Protein AF-A0A2G8LI15-F1 (afdb_monomer_lite)

Sequence (170 aa):
MSVNFARLPVQIPIVVSILPAKGSHSCVCPEGFLMNGDNCIRIEDCGCYIESETDGERGEVLKEGGIYVSPNCDKRCSCTDNHLSCDDSYQCDPNADCEERNGLLQCYCPSGYSGDGTQCRPTGGTVPSDCKELYNNGERTSGVYEIKPIICLTLRLKFTVTCLTGEAGR

Secondary structure (DSSP, 8-state):
----------PPP-----PPPS------PPTTEEEETTEEEEGGGT-EEEPPTTTSS--EEEPTT-EEE-TTSS-EEEEETTEEEEETT----TT-EEEEETTEEEEEPPTTEEESSSSEEESSS---SSHHHHHHTT----EEEEE--GGGTTTT--EEEEE--S----

InterPro domains:
  IPR000742 EGF-like domain [PS01186] (107-120)
  IPR000742 EGF-like domain [PS50026] (82-121)
  IPR025615 TILa domain [PF12714] (58-107)
  IPR036084 Serine protease inhibitor-like superfamily [SSF57567] (24-48)

Foldseek 3Di:
DDDDDDDDDDDDDPDDDDDPDPDPPDDDDPPQWDDDDPDTDGLLVQAEWAQDPPDRPDTDHAHAQGWDADPQQQKIWGTHNSDIDMDSNGDFDLQWDQDDDPNDTHTDHDPQWDDPRNDTHGPPPPQALDLVSCLVVPNQDFDWGWHDHPVCSNPPDIDTDTRHRHDPDD

pLDDT: mean 76.61, std 16.91, range [36.94, 96.19]

Radius of gyration: 34.42 Å; chains: 1; bounding box: 126×50×67 Å

Structure (mmCIF, N/CA/C/O backbone):
data_AF-A0A2G8LI15-F1
#
_entry.id   AF-A0A2G8LI15-F1
#
loop_
_atom_site.group_PDB
_atom_site.id
_atom_site.type_symbol
_atom_site.label_atom_id
_atom_site.label_alt_id
_atom_site.label_comp_id
_atom_site.label_asym_id
_atom_site.label_entity_id
_atom_site.label_seq_id
_atom_site.pdbx_PDB_ins_code
_atom_site.Cartn_x
_atom_site.Cartn_y
_atom_site.Cartn_z
_atom_site.occupancy
_atom_site.B_iso_or_equiv
_atom_site.auth_seq_id
_atom_site.auth_comp_id
_atom_site.auth_asym_id
_atom_site.auth_atom_id
_atom_site.pdbx_PDB_model_num
ATOM 1 N N . MET A 1 1 ? 88.117 -41.274 -25.485 1.00 41.12 1 MET A N 1
ATOM 2 C CA . MET A 1 1 ? 87.037 -40.534 -26.168 1.00 41.12 1 MET A CA 1
ATOM 3 C C . MET A 1 1 ? 86.208 -39.866 -25.093 1.00 41.12 1 MET A C 1
ATOM 5 O O . MET A 1 1 ? 85.562 -40.556 -24.319 1.00 41.12 1 MET A O 1
ATOM 9 N N . SER A 1 2 ? 86.345 -38.552 -24.970 1.00 38.94 2 SER A N 1
ATOM 10 C CA . SER A 1 2 ? 85.631 -37.751 -23.978 1.00 38.94 2 SER A CA 1
ATOM 11 C C . SER A 1 2 ? 84.243 -37.420 -24.516 1.00 38.94 2 SER A C 1
ATOM 13 O O . SER A 1 2 ? 84.141 -36.844 -25.595 1.00 38.94 2 SER A O 1
ATOM 15 N N . VAL A 1 3 ? 83.189 -37.753 -23.775 1.00 43.09 3 VAL A N 1
ATOM 16 C CA . VAL A 1 3 ? 81.834 -37.242 -24.024 1.00 43.09 3 VAL A CA 1
ATOM 17 C C . VAL A 1 3 ? 81.297 -36.641 -22.730 1.00 43.09 3 VAL A C 1
ATOM 19 O O . VAL A 1 3 ? 81.300 -37.273 -21.677 1.00 43.09 3 VAL A O 1
ATOM 22 N N . ASN A 1 4 ? 80.942 -35.361 -22.831 1.00 42.50 4 ASN A N 1
ATOM 23 C CA . ASN A 1 4 ? 80.528 -34.477 -21.751 1.00 42.50 4 ASN A CA 1
ATOM 24 C C . ASN A 1 4 ? 79.156 -34.867 -21.185 1.00 42.50 4 ASN A C 1
ATOM 26 O O . ASN A 1 4 ? 78.217 -35.126 -21.935 1.00 42.50 4 ASN A O 1
ATOM 30 N N . PHE A 1 5 ? 79.027 -34.803 -19.859 1.00 41.69 5 PHE A N 1
ATOM 31 C CA . PHE A 1 5 ? 77.744 -34.794 -19.162 1.00 41.69 5 PHE A CA 1
ATOM 32 C C . PHE A 1 5 ? 77.098 -33.410 -19.306 1.00 41.69 5 PHE A C 1
ATOM 34 O O . PHE A 1 5 ? 77.561 -32.441 -18.705 1.00 41.69 5 PHE A O 1
ATOM 41 N N . ALA A 1 6 ? 76.009 -33.312 -20.067 1.00 38.53 6 ALA A N 1
ATOM 42 C CA . ALA A 1 6 ? 75.129 -32.150 -20.032 1.00 38.53 6 ALA A CA 1
ATOM 43 C C . ALA A 1 6 ? 74.063 -32.356 -18.942 1.00 38.53 6 ALA A C 1
ATOM 45 O O . ALA A 1 6 ? 73.202 -33.228 -19.048 1.00 38.53 6 ALA A O 1
ATOM 46 N N . ARG A 1 7 ? 74.132 -31.548 -17.878 1.00 43.84 7 ARG A N 1
ATOM 47 C CA . ARG A 1 7 ? 73.036 -31.346 -16.920 1.00 43.84 7 ARG A CA 1
ATOM 48 C C . ARG A 1 7 ? 71.869 -30.675 -17.651 1.00 43.84 7 ARG A C 1
ATOM 50 O O . ARG A 1 7 ? 72.003 -29.528 -18.062 1.00 43.84 7 ARG A O 1
ATOM 57 N N . LEU A 1 8 ? 70.728 -31.349 -17.753 1.00 36.94 8 LEU A N 1
ATOM 58 C CA . LEU A 1 8 ? 69.436 -30.710 -18.014 1.00 36.94 8 LEU A CA 1
ATOM 59 C C . LEU A 1 8 ? 68.745 -30.461 -16.664 1.00 36.94 8 LEU A C 1
ATOM 61 O O . LEU A 1 8 ? 68.439 -31.431 -15.970 1.00 36.94 8 LEU A O 1
ATOM 65 N N . PRO A 1 9 ? 68.505 -29.201 -16.260 1.00 45.78 9 PRO A N 1
ATOM 66 C CA . PRO A 1 9 ? 67.710 -28.876 -15.091 1.00 45.78 9 PRO A CA 1
ATOM 67 C C . PRO A 1 9 ? 66.329 -28.422 -15.563 1.00 45.78 9 PRO A C 1
ATOM 69 O O . PRO A 1 9 ? 66.103 -27.230 -15.740 1.00 45.78 9 PRO A O 1
ATOM 72 N N . VAL A 1 10 ? 65.395 -29.343 -15.792 1.00 41.75 10 VAL A N 1
ATOM 73 C CA . VAL A 1 10 ? 63.983 -28.949 -15.882 1.00 41.75 10 VAL A CA 1
ATOM 74 C C . VAL A 1 10 ? 63.149 -29.971 -15.129 1.00 41.75 10 VAL A C 1
ATOM 76 O O . VAL A 1 10 ? 62.944 -31.099 -15.570 1.00 41.75 10 VAL A O 1
ATOM 79 N N . GLN A 1 11 ? 62.728 -29.550 -13.941 1.00 46.03 11 GLN A N 1
ATOM 80 C CA . GLN A 1 11 ? 61.736 -30.202 -13.107 1.00 46.03 11 GLN A CA 1
ATOM 81 C C . GLN A 1 11 ? 60.475 -30.444 -13.946 1.00 46.03 11 GLN A C 1
ATOM 83 O O . GLN A 1 11 ? 59.883 -29.497 -14.457 1.00 46.03 11 GLN A O 1
ATOM 88 N N . ILE A 1 12 ? 60.060 -31.700 -14.073 1.00 40.19 12 ILE A N 1
ATOM 89 C CA . ILE A 1 12 ? 58.716 -32.060 -14.528 1.00 40.19 12 ILE A CA 1
ATOM 90 C C . ILE A 1 12 ? 57.785 -31.915 -13.317 1.00 40.19 12 ILE A C 1
ATOM 92 O O . ILE A 1 12 ? 57.946 -32.674 -12.358 1.00 40.19 12 ILE A O 1
ATOM 96 N N . PRO A 1 13 ? 56.785 -31.019 -13.336 1.00 43.81 13 PRO A N 1
ATOM 97 C CA . PRO A 1 13 ? 55.543 -31.259 -12.633 1.00 43.81 13 PRO A CA 1
ATOM 98 C C . PRO A 1 13 ? 54.524 -31.816 -13.630 1.00 43.81 13 PRO A C 1
ATOM 100 O O . PRO A 1 13 ? 54.182 -31.195 -14.635 1.00 43.81 13 PRO A O 1
ATOM 103 N N . ILE A 1 14 ? 54.039 -33.018 -13.336 1.00 45.09 14 ILE A N 1
ATOM 104 C CA . ILE A 1 14 ? 52.829 -33.573 -13.934 1.00 45.09 14 ILE A CA 1
ATOM 105 C C . ILE A 1 14 ? 51.672 -32.673 -13.481 1.00 45.09 14 ILE A C 1
ATOM 107 O O . ILE A 1 14 ? 51.241 -32.760 -12.335 1.00 45.09 14 ILE A O 1
ATOM 111 N N . VAL A 1 15 ? 51.184 -31.793 -14.355 1.00 46.28 15 VAL A N 1
ATOM 112 C CA . VAL A 1 15 ? 49.912 -31.081 -14.159 1.00 46.28 15 VAL A CA 1
ATOM 113 C C . VAL A 1 15 ? 48.839 -31.779 -14.983 1.00 46.28 15 VAL A C 1
ATOM 115 O O . VAL A 1 15 ? 48.741 -31.622 -16.196 1.00 46.28 15 VAL A O 1
ATOM 118 N N . VAL A 1 16 ? 48.064 -32.616 -14.299 1.00 45.84 16 VAL A N 1
ATOM 119 C CA . VAL A 1 16 ? 46.831 -33.219 -14.806 1.00 45.84 16 VAL A CA 1
ATOM 120 C C . VAL A 1 16 ? 45.664 -32.288 -14.472 1.00 45.84 16 VAL A C 1
ATOM 122 O O . VAL A 1 16 ? 45.504 -31.900 -13.317 1.00 45.84 16 VAL A O 1
ATOM 125 N N . SER A 1 17 ? 44.802 -32.063 -15.473 1.00 42.16 17 SER A N 1
ATOM 126 C CA . SER A 1 17 ? 43.468 -31.418 -15.429 1.00 42.16 17 SER A CA 1
ATOM 127 C C . SER A 1 17 ? 43.500 -29.881 -15.479 1.00 42.16 17 SER A C 1
ATOM 129 O O . SER A 1 17 ? 44.239 -29.257 -14.737 1.00 42.16 17 SER A O 1
ATOM 131 N N . ILE A 1 18 ? 42.719 -29.164 -16.291 1.00 53.75 18 ILE A N 1
ATOM 132 C CA . ILE A 1 18 ? 41.415 -29.425 -16.915 1.00 53.75 18 ILE A CA 1
ATOM 133 C C . ILE A 1 18 ? 41.417 -28.648 -18.252 1.00 53.75 18 ILE A C 1
ATOM 135 O O . ILE A 1 18 ? 41.781 -27.473 -18.264 1.00 53.75 18 ILE A O 1
ATOM 139 N N . LEU A 1 19 ? 41.033 -29.263 -19.380 1.00 52.22 19 LEU A N 1
ATOM 140 C CA . LEU A 1 19 ? 40.657 -28.492 -20.578 1.00 52.22 19 LEU A CA 1
ATOM 141 C C . LEU A 1 19 ? 39.545 -27.517 -20.166 1.00 52.22 19 LEU A C 1
ATOM 143 O O . LEU A 1 19 ? 38.543 -28.010 -19.645 1.00 52.22 19 LEU A O 1
ATOM 147 N N . PRO A 1 20 ? 39.630 -26.193 -20.402 1.00 52.69 20 PRO A N 1
ATOM 148 C CA . PRO A 1 20 ? 38.432 -25.381 -20.285 1.00 52.69 20 PRO A CA 1
ATOM 149 C C . PRO A 1 20 ? 37.408 -25.977 -21.251 1.00 52.69 20 PRO A C 1
ATOM 151 O O . PRO A 1 20 ? 37.665 -26.114 -22.452 1.00 52.69 20 PRO A O 1
ATOM 154 N N . ALA A 1 21 ? 36.274 -26.416 -20.701 1.00 56.44 21 ALA A N 1
ATOM 155 C CA . ALA A 1 21 ? 35.111 -26.751 -21.495 1.00 56.44 21 ALA A CA 1
ATOM 156 C C . ALA A 1 21 ? 34.890 -25.607 -22.491 1.00 56.44 21 ALA A C 1
ATOM 158 O O . ALA A 1 21 ? 35.026 -24.435 -22.134 1.00 56.44 21 ALA A O 1
ATOM 159 N N . LYS A 1 22 ? 34.638 -25.973 -23.752 1.00 55.22 22 LYS A N 1
ATOM 160 C CA . LYS A 1 22 ? 34.323 -25.061 -24.855 1.00 55.22 22 LYS A CA 1
ATOM 161 C C . LYS A 1 22 ? 33.539 -23.846 -24.352 1.00 55.22 22 LYS A C 1
ATOM 163 O O . LYS A 1 22 ? 32.518 -24.011 -23.690 1.00 55.22 22 LYS A O 1
ATOM 168 N N . GLY A 1 23 ? 34.044 -22.659 -24.684 1.00 53.25 23 GLY A N 1
ATOM 169 C CA . GLY A 1 23 ? 33.516 -21.377 -24.237 1.00 53.25 23 GLY A CA 1
ATOM 170 C C . GLY A 1 23 ? 32.000 -21.278 -24.367 1.00 53.25 23 GLY A C 1
ATOM 171 O O . GLY A 1 23 ? 31.446 -21.393 -25.458 1.00 53.25 23 GLY A O 1
ATOM 172 N N . SER A 1 24 ? 31.343 -21.020 -23.240 1.00 49.84 24 SER A N 1
ATOM 173 C CA . SER A 1 24 ? 30.015 -20.426 -23.233 1.00 49.84 24 SER A CA 1
ATOM 174 C C . SER A 1 24 ? 30.199 -18.953 -23.576 1.00 49.84 24 SER A C 1
ATOM 176 O O . SER A 1 24 ? 30.558 -18.155 -22.712 1.00 49.84 24 SER A O 1
ATOM 178 N N . HIS A 1 25 ? 30.036 -18.587 -24.847 1.00 65.06 25 HIS A N 1
ATOM 179 C CA . HIS A 1 25 ? 29.921 -17.178 -25.208 1.00 65.06 25 HIS A CA 1
ATOM 180 C C . HIS A 1 25 ? 28.624 -16.658 -24.579 1.00 65.06 25 HIS A C 1
ATOM 182 O O . HIS A 1 25 ? 27.535 -17.050 -24.986 1.00 65.06 25 HIS A O 1
ATOM 188 N N . SER A 1 26 ? 28.747 -15.838 -23.536 1.00 67.62 26 SER A N 1
ATOM 189 C CA . SER A 1 26 ? 27.610 -15.141 -22.941 1.00 67.62 26 SER A CA 1
ATOM 190 C C . SER A 1 26 ? 27.220 -14.000 -23.875 1.00 67.62 26 SER A C 1
ATOM 192 O O . SER A 1 26 ? 28.025 -13.098 -24.103 1.00 67.62 26 SER A O 1
ATOM 194 N N . CYS A 1 27 ? 26.011 -14.037 -24.431 1.00 80.62 27 CYS A N 1
ATOM 195 C CA . CYS A 1 27 ? 25.452 -12.893 -25.145 1.00 80.62 27 CYS A CA 1
ATOM 196 C C . CYS A 1 27 ? 24.987 -11.859 -24.116 1.00 80.62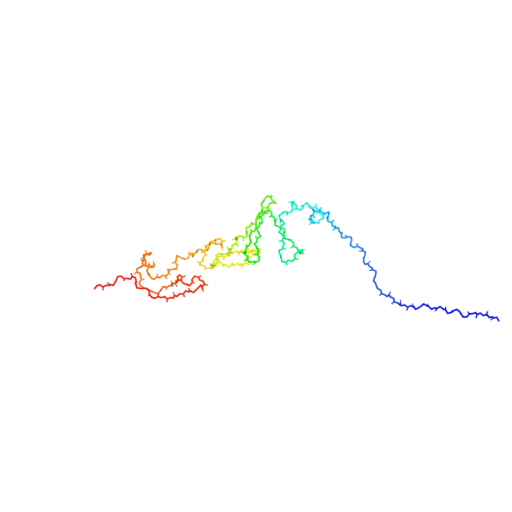 27 CYS A C 1
ATOM 198 O O . CYS A 1 27 ? 24.374 -12.214 -23.111 1.00 80.62 27 CYS A O 1
ATOM 200 N N . VAL A 1 28 ? 25.304 -10.590 -24.353 1.00 85.19 28 VAL A N 1
ATOM 201 C CA . VAL A 1 28 ? 24.854 -9.468 -23.522 1.00 85.19 28 VAL A CA 1
ATOM 202 C C . VAL A 1 28 ? 24.193 -8.458 -24.448 1.00 85.19 28 VAL A C 1
ATOM 204 O O . VAL A 1 28 ? 24.692 -8.217 -25.550 1.00 85.19 28 VAL A O 1
ATOM 207 N N . CYS A 1 29 ? 23.061 -7.901 -24.026 1.00 85.06 29 CYS A N 1
ATOM 208 C CA . CYS A 1 29 ? 22.395 -6.861 -24.795 1.00 85.06 29 CYS A CA 1
ATOM 209 C C . CYS A 1 29 ? 23.214 -5.557 -24.788 1.00 85.06 29 CYS A C 1
ATOM 211 O O . CYS A 1 29 ? 23.918 -5.283 -23.813 1.00 85.06 29 CYS A O 1
ATOM 213 N N . PRO A 1 30 ? 23.141 -4.750 -25.863 1.00 86.12 30 PRO A N 1
ATOM 214 C CA . PRO A 1 30 ? 23.712 -3.406 -25.873 1.00 86.12 30 PRO A CA 1
ATOM 215 C C . PRO A 1 30 ? 23.177 -2.543 -24.719 1.00 86.12 30 PRO A C 1
ATOM 217 O O . PRO A 1 30 ? 22.100 -2.807 -24.183 1.00 86.12 30 PRO A O 1
ATOM 220 N N . GLU A 1 31 ? 23.909 -1.487 -24.362 1.00 81.00 31 GLU A N 1
ATOM 221 C CA . GLU A 1 31 ? 23.467 -0.513 -23.357 1.00 81.00 31 GLU A CA 1
ATOM 222 C C . GLU A 1 31 ? 22.076 0.046 -23.708 1.00 81.00 31 GLU A C 1
ATOM 224 O O . GLU A 1 31 ? 21.804 0.368 -24.866 1.00 81.00 31 GLU A O 1
ATOM 229 N N . GLY A 1 32 ? 21.183 0.126 -22.718 1.00 74.50 32 GLY A N 1
ATOM 230 C CA . GLY A 1 32 ? 19.797 0.564 -22.920 1.00 74.50 32 GLY A CA 1
ATOM 231 C C . GLY A 1 32 ? 18.799 -0.545 -23.290 1.00 74.50 32 GLY A C 1
ATOM 232 O O . GLY A 1 32 ? 17.626 -0.249 -23.516 1.00 74.50 32 GLY A O 1
ATOM 233 N N . PHE A 1 33 ? 19.226 -1.813 -23.344 1.00 80.62 33 PHE A N 1
ATOM 234 C CA . PHE A 1 33 ? 18.368 -2.956 -23.675 1.00 80.62 33 PHE A CA 1
ATOM 235 C C . PHE A 1 33 ? 18.363 -4.021 -22.572 1.00 80.62 33 PHE A C 1
ATOM 237 O O . PHE A 1 33 ? 19.389 -4.307 -21.956 1.00 80.62 33 PHE A O 1
ATOM 244 N N . LEU A 1 34 ? 17.209 -4.661 -22.375 1.00 77.31 34 LEU A N 1
ATOM 245 C CA . LEU A 1 34 ? 17.030 -5.804 -21.483 1.00 77.31 34 LEU A CA 1
ATOM 246 C C . LEU A 1 34 ? 16.829 -7.087 -22.288 1.00 77.31 34 LEU A C 1
ATOM 248 O O . LEU A 1 34 ? 16.184 -7.105 -23.340 1.00 77.31 34 LEU A O 1
ATOM 252 N N . MET A 1 35 ? 17.402 -8.174 -21.775 1.00 79.06 35 MET A N 1
ATOM 253 C CA . MET A 1 35 ? 17.310 -9.491 -22.393 1.00 79.06 35 MET A CA 1
ATOM 254 C C . MET A 1 35 ? 15.945 -10.113 -22.092 1.00 79.06 35 MET A C 1
ATOM 256 O O . MET A 1 35 ? 15.606 -10.364 -20.937 1.00 79.06 35 MET A O 1
ATOM 260 N N . ASN A 1 36 ? 15.175 -10.377 -23.142 1.00 81.62 36 ASN A N 1
ATOM 261 C CA . ASN A 1 36 ? 13.895 -11.069 -23.090 1.00 81.62 36 ASN A CA 1
ATOM 262 C C . ASN A 1 36 ? 13.993 -12.355 -23.928 1.00 81.62 36 ASN A C 1
ATOM 264 O O . ASN A 1 36 ? 13.773 -12.348 -25.144 1.00 81.62 36 ASN A O 1
ATOM 268 N N . GLY A 1 37 ? 14.389 -13.456 -23.281 1.00 82.19 37 GLY A N 1
ATOM 269 C CA . GLY A 1 37 ? 14.766 -14.693 -23.971 1.00 82.19 37 GLY A CA 1
ATOM 270 C C . GLY A 1 37 ? 16.039 -14.490 -24.798 1.00 82.19 37 GLY A C 1
ATOM 271 O O . GLY A 1 37 ? 17.048 -14.050 -24.257 1.00 82.19 37 GLY A O 1
ATOM 272 N N . ASP A 1 38 ? 15.971 -14.764 -26.103 1.00 84.25 38 ASP A N 1
ATOM 273 C CA . ASP A 1 38 ? 17.082 -14.558 -27.049 1.00 84.25 38 ASP A CA 1
ATOM 274 C C . ASP A 1 38 ? 17.073 -13.165 -27.713 1.00 84.25 38 ASP A C 1
ATOM 276 O O . ASP A 1 38 ? 17.931 -12.862 -28.544 1.00 84.25 38 ASP A O 1
ATOM 280 N N . ASN A 1 39 ? 16.094 -12.313 -27.380 1.00 83.94 39 ASN A N 1
ATOM 281 C CA . ASN A 1 39 ? 15.933 -10.984 -27.969 1.00 83.94 39 ASN A CA 1
ATOM 282 C C . ASN A 1 39 ? 16.339 -9.878 -26.992 1.00 83.94 39 ASN A C 1
ATOM 284 O O . ASN A 1 39 ? 16.120 -9.979 -25.786 1.00 83.94 39 ASN A O 1
ATOM 288 N N . CYS A 1 40 ? 16.851 -8.777 -27.538 1.00 88.75 40 CYS A N 1
ATOM 289 C CA . CYS A 1 40 ? 17.069 -7.539 -26.799 1.00 88.75 40 CYS A CA 1
ATOM 290 C C . CYS A 1 40 ? 15.911 -6.581 -27.079 1.00 88.75 40 CYS A C 1
ATOM 292 O O . CYS A 1 40 ? 15.702 -6.184 -28.226 1.00 88.75 40 CYS A O 1
ATOM 294 N N . ILE A 1 41 ? 15.168 -6.215 -26.038 1.00 86.06 41 ILE A N 1
ATOM 295 C CA . ILE A 1 41 ? 14.126 -5.182 -26.101 1.00 86.06 41 ILE A CA 1
ATOM 296 C C . ILE A 1 41 ? 14.618 -3.930 -25.388 1.00 86.06 41 ILE A C 1
ATOM 298 O O . ILE A 1 41 ? 15.479 -4.021 -24.511 1.00 86.06 41 ILE A O 1
ATOM 302 N N . ARG A 1 42 ? 14.119 -2.758 -25.776 1.00 80.31 42 ARG A N 1
ATOM 303 C CA . ARG A 1 42 ? 14.521 -1.514 -25.113 1.00 80.31 42 ARG A CA 1
ATOM 304 C C . ARG A 1 42 ? 13.985 -1.509 -23.684 1.00 80.31 42 ARG A C 1
ATOM 306 O O . ARG A 1 42 ? 12.935 -2.102 -23.431 1.00 80.31 42 ARG A O 1
ATOM 313 N N . ILE A 1 43 ? 14.705 -0.877 -22.757 1.00 74.69 43 ILE A N 1
ATOM 314 C CA . ILE A 1 43 ? 14.294 -0.808 -21.343 1.00 74.69 43 ILE A CA 1
ATOM 315 C C . ILE A 1 43 ? 12.872 -0.247 -21.228 1.00 74.69 43 ILE A C 1
ATOM 317 O O . ILE A 1 43 ? 12.062 -0.808 -20.494 1.00 74.69 43 ILE A O 1
ATOM 321 N N . GLU A 1 44 ? 12.540 0.780 -22.016 1.00 72.75 44 GLU A N 1
ATOM 322 C CA . GLU A 1 44 ? 11.200 1.363 -22.038 1.00 72.75 44 GLU A CA 1
ATOM 323 C C . GLU A 1 44 ? 10.118 0.374 -22.485 1.00 72.75 44 GLU A 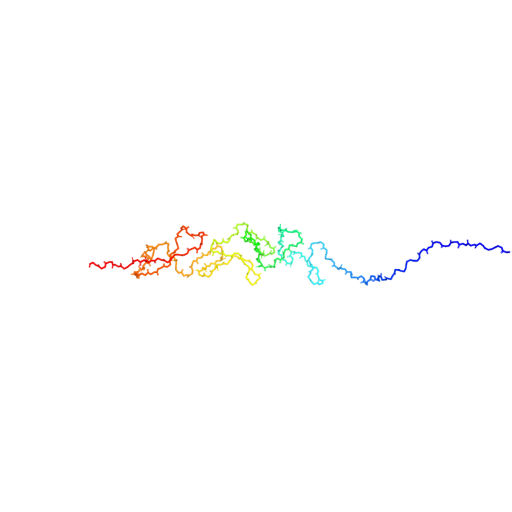C 1
ATOM 325 O O . GLU A 1 44 ? 9.006 0.449 -21.992 1.00 72.75 44 GLU A O 1
ATOM 330 N N . ASP A 1 45 ? 10.417 -0.598 -23.348 1.00 80.62 45 ASP A N 1
ATOM 331 C CA . ASP A 1 45 ? 9.430 -1.585 -23.808 1.00 80.62 45 ASP A CA 1
ATOM 332 C C . ASP A 1 45 ? 9.208 -2.711 -22.770 1.00 80.62 45 ASP A C 1
ATOM 334 O O . ASP A 1 45 ? 8.358 -3.584 -22.963 1.00 80.62 45 ASP A O 1
ATOM 338 N N . CYS A 1 46 ? 9.983 -2.719 -21.676 1.00 78.44 46 CYS A N 1
ATOM 339 C CA . CYS A 1 46 ? 9.936 -3.742 -20.632 1.00 78.44 46 CYS A CA 1
ATOM 340 C C . CYS A 1 46 ? 9.033 -3.354 -19.444 1.00 78.44 46 CYS A C 1
ATOM 342 O O . CYS A 1 46 ? 8.514 -4.247 -18.766 1.00 78.44 46 CYS A O 1
ATOM 344 N N . GLY A 1 47 ? 8.845 -2.051 -19.205 1.00 85.50 47 GLY A N 1
ATOM 345 C CA . GLY A 1 47 ? 8.072 -1.492 -18.093 1.00 85.50 47 GLY A CA 1
ATOM 346 C C . GLY A 1 47 ? 8.824 -0.391 -17.334 1.00 85.50 47 GLY A C 1
ATOM 347 O O . GLY A 1 47 ? 9.801 0.167 -17.828 1.00 85.50 47 GLY A O 1
ATOM 348 N N . CYS A 1 48 ? 8.376 -0.079 -16.119 1.00 87.94 48 CYS A N 1
ATOM 349 C CA . CYS A 1 48 ? 9.016 0.906 -15.252 1.00 87.94 48 CYS A CA 1
ATOM 350 C C . CYS A 1 48 ? 10.102 0.263 -14.388 1.00 87.94 48 CYS A C 1
ATOM 352 O O . CYS A 1 48 ? 9.896 -0.808 -13.823 1.00 87.94 48 CYS A O 1
ATOM 354 N N . TYR A 1 49 ? 11.235 0.941 -14.229 1.00 83.38 49 TYR A N 1
ATOM 355 C CA . TYR A 1 49 ? 12.340 0.481 -13.390 1.00 83.38 49 TYR A CA 1
ATOM 356 C C . TYR A 1 49 ? 12.292 1.135 -12.004 1.00 83.38 49 TYR A C 1
ATOM 358 O O . TYR A 1 49 ? 12.241 2.359 -11.904 1.00 83.38 49 TYR A O 1
ATOM 366 N N . ILE A 1 50 ? 12.317 0.324 -10.946 1.00 84.00 50 ILE A N 1
ATOM 367 C CA . ILE A 1 50 ? 12.455 0.754 -9.552 1.00 84.00 50 ILE A CA 1
ATOM 368 C C . ILE A 1 50 ? 13.929 0.657 -9.158 1.00 84.00 50 ILE A C 1
ATOM 370 O O . ILE A 1 50 ? 14.511 -0.430 -9.164 1.00 84.00 50 ILE A O 1
ATOM 374 N N . GLU A 1 51 ? 14.526 1.778 -8.766 1.00 73.88 51 GLU A N 1
ATOM 375 C CA . GLU A 1 51 ? 15.850 1.792 -8.144 1.00 73.88 51 GLU A CA 1
ATOM 376 C C . GLU A 1 51 ? 15.756 1.211 -6.723 1.00 73.88 51 GLU A C 1
ATOM 378 O O . GLU A 1 51 ? 14.989 1.697 -5.891 1.00 73.88 51 GLU A O 1
ATOM 383 N N . SER A 1 52 ? 16.508 0.142 -6.440 1.00 68.62 52 SER A N 1
ATOM 384 C CA . SER A 1 52 ? 16.566 -0.439 -5.094 1.00 68.62 52 SER A CA 1
ATOM 385 C C . SER A 1 52 ? 17.402 0.452 -4.175 1.00 68.62 52 SER A C 1
ATOM 387 O O . SER A 1 52 ? 18.590 0.663 -4.425 1.00 68.62 52 SER A O 1
ATOM 389 N N . GLU A 1 53 ? 16.787 0.954 -3.102 1.00 64.56 53 GLU A N 1
ATOM 390 C CA . GLU A 1 53 ? 17.448 1.834 -2.130 1.00 64.56 53 GLU A CA 1
ATOM 391 C C . GLU A 1 53 ? 18.412 1.105 -1.186 1.00 64.56 53 GLU A C 1
ATOM 393 O O . GLU A 1 53 ? 19.243 1.756 -0.555 1.00 64.56 53 GLU A O 1
ATOM 398 N N . THR A 1 54 ? 18.328 -0.225 -1.065 1.00 55.91 54 THR A N 1
ATOM 399 C CA . THR A 1 54 ? 19.073 -0.946 -0.023 1.00 55.91 54 THR A CA 1
ATOM 400 C C . THR A 1 54 ? 20.403 -1.515 -0.488 1.00 55.91 54 THR A C 1
ATOM 402 O O . THR A 1 54 ? 21.316 -1.571 0.328 1.00 55.91 54 THR A O 1
ATOM 405 N N . ASP A 1 55 ? 20.566 -1.885 -1.766 1.00 50.50 55 ASP A N 1
ATOM 406 C CA . ASP A 1 55 ? 21.748 -2.673 -2.158 1.00 50.50 55 ASP A CA 1
ATOM 407 C C . ASP A 1 55 ? 22.355 -2.352 -3.530 1.00 50.50 55 ASP A C 1
ATOM 409 O O . ASP A 1 55 ? 23.371 -2.941 -3.878 1.00 50.50 55 ASP A O 1
ATOM 413 N N . GLY A 1 56 ? 21.794 -1.444 -4.337 1.00 50.69 56 GLY A N 1
ATOM 414 C CA . GLY A 1 56 ? 22.416 -1.005 -5.602 1.00 50.69 56 GLY A CA 1
ATOM 415 C C . GLY A 1 56 ? 22.679 -2.092 -6.665 1.00 50.69 56 GLY A C 1
ATOM 416 O O . GLY A 1 56 ? 23.202 -1.778 -7.730 1.00 50.69 56 GLY A O 1
ATOM 417 N N . GLU A 1 57 ? 22.328 -3.358 -6.413 1.00 52.47 57 GLU A N 1
ATOM 418 C CA . GLU A 1 57 ? 22.716 -4.479 -7.279 1.00 52.47 57 GLU A CA 1
ATOM 419 C C . GLU A 1 57 ? 21.593 -4.998 -8.185 1.00 52.47 57 GLU A C 1
ATOM 421 O O . GLU A 1 57 ? 21.887 -5.575 -9.233 1.00 52.47 57 GLU A O 1
ATOM 426 N N . ARG A 1 58 ? 20.312 -4.811 -7.834 1.00 56.19 58 ARG A N 1
ATOM 427 C CA . ARG A 1 58 ? 19.171 -5.211 -8.679 1.00 56.19 58 ARG A CA 1
ATOM 428 C C . ARG A 1 58 ? 17.985 -4.278 -8.456 1.00 56.19 58 ARG A C 1
ATOM 430 O O . ARG A 1 58 ? 17.358 -4.335 -7.403 1.00 56.19 58 ARG A O 1
ATOM 437 N N . GLY A 1 59 ? 17.682 -3.427 -9.432 1.00 66.00 59 GLY A N 1
ATOM 438 C CA . GLY A 1 59 ? 16.371 -2.789 -9.496 1.00 66.00 59 GLY A CA 1
ATOM 439 C C . GLY A 1 59 ? 15.305 -3.760 -9.998 1.00 66.00 59 GLY A C 1
ATOM 440 O O . GLY A 1 59 ? 15.611 -4.769 -10.640 1.00 66.00 59 GLY A O 1
ATOM 441 N N . GLU A 1 60 ? 14.053 -3.468 -9.672 1.00 78.31 60 GLU A N 1
ATOM 442 C CA . GLU A 1 60 ? 12.895 -4.276 -10.055 1.00 78.31 60 GLU A CA 1
ATOM 443 C C . GLU A 1 60 ? 12.203 -3.658 -11.274 1.00 78.31 60 GLU A C 1
ATOM 445 O O . GLU A 1 60 ? 12.145 -2.437 -11.408 1.00 78.31 60 GLU A O 1
ATOM 450 N N . VAL A 1 61 ? 11.677 -4.488 -12.180 1.00 83.62 61 VAL A N 1
ATOM 451 C CA . VAL A 1 61 ? 10.911 -4.010 -13.340 1.00 83.62 61 VAL A CA 1
ATOM 452 C C . VAL A 1 61 ? 9.425 -4.252 -13.104 1.00 83.62 61 VAL A C 1
ATOM 454 O O . VAL A 1 61 ? 8.963 -5.395 -13.091 1.00 83.62 61 VAL A O 1
ATOM 457 N N . LEU A 1 62 ? 8.668 -3.166 -12.967 1.00 87.56 62 LEU A N 1
ATOM 458 C CA . LEU A 1 62 ? 7.212 -3.175 -12.934 1.00 87.56 62 LEU A CA 1
ATOM 459 C C . LEU A 1 62 ? 6.655 -3.186 -14.353 1.00 87.56 62 LEU A C 1
ATOM 461 O O . LEU A 1 62 ? 6.952 -2.307 -15.157 1.00 87.56 62 LEU A O 1
ATOM 465 N N . LYS A 1 63 ? 5.786 -4.150 -14.646 1.00 88.56 63 LYS A N 1
ATOM 466 C CA . LYS A 1 63 ? 5.003 -4.145 -15.887 1.00 88.56 63 LYS A CA 1
ATOM 467 C C . LYS A 1 63 ? 3.950 -3.035 -15.859 1.00 88.56 63 LYS A C 1
ATOM 469 O O . LYS A 1 63 ? 3.643 -2.490 -14.800 1.00 88.56 63 LYS A O 1
ATOM 474 N N . GLU A 1 64 ? 3.353 -2.768 -17.014 1.00 88.69 64 GLU A N 1
ATOM 475 C CA . GLU A 1 64 ? 2.215 -1.856 -17.141 1.00 88.69 64 GLU A CA 1
ATOM 476 C C . GLU A 1 64 ? 1.091 -2.212 -16.147 1.00 88.69 64 GLU A C 1
ATOM 478 O O . GLU A 1 64 ? 0.684 -3.374 -16.044 1.00 88.69 64 GLU A O 1
ATOM 483 N N . GLY A 1 65 ? 0.625 -1.219 -15.381 1.00 89.81 65 GLY A N 1
ATOM 484 C CA . GLY A 1 65 ? -0.347 -1.389 -14.293 1.00 89.81 65 GLY A CA 1
ATOM 485 C C . GLY A 1 65 ? 0.217 -2.002 -13.002 1.00 89.81 65 GLY A C 1
ATOM 486 O O . GLY A 1 65 ? -0.534 -2.233 -12.053 1.00 89.81 65 GLY A O 1
ATOM 487 N N . GLY A 1 66 ? 1.520 -2.284 -12.949 1.00 91.06 66 GLY A N 1
ATOM 488 C CA . GLY A 1 66 ? 2.203 -2.831 -11.781 1.00 91.06 66 GLY A CA 1
ATOM 489 C C . GLY A 1 66 ? 2.278 -1.838 -10.621 1.00 91.06 66 GLY A C 1
ATOM 490 O O . GLY A 1 66 ? 2.374 -0.625 -10.823 1.00 91.06 66 GLY A O 1
ATOM 491 N N . ILE A 1 67 ? 2.257 -2.372 -9.398 1.00 92.19 67 ILE A N 1
ATOM 492 C CA . ILE A 1 67 ? 2.377 -1.613 -8.149 1.00 92.19 67 ILE A CA 1
ATOM 493 C C . ILE A 1 67 ? 3.574 -2.155 -7.373 1.00 92.19 67 ILE A C 1
ATOM 495 O O . ILE A 1 67 ? 3.706 -3.366 -7.215 1.00 92.19 67 ILE A O 1
ATOM 499 N N . TYR A 1 68 ? 4.398 -1.248 -6.860 1.00 92.12 68 TYR A N 1
ATOM 500 C CA . TYR A 1 68 ? 5.472 -1.537 -5.915 1.00 92.12 68 TYR A CA 1
ATOM 501 C C . TYR A 1 68 ? 5.181 -0.829 -4.594 1.00 92.12 68 TYR A C 1
ATOM 503 O O . TYR A 1 68 ? 4.753 0.326 -4.589 1.00 92.12 68 TYR A O 1
ATOM 511 N N . VAL A 1 69 ? 5.425 -1.506 -3.478 1.00 93.25 69 VAL A N 1
ATOM 512 C CA . VAL A 1 69 ? 5.392 -0.919 -2.136 1.00 93.25 69 VAL A CA 1
ATOM 513 C C . VAL A 1 69 ? 6.724 -1.243 -1.476 1.00 93.25 69 VAL A C 1
ATOM 515 O O . VAL A 1 69 ? 7.186 -2.380 -1.562 1.00 93.25 69 VAL A O 1
ATOM 518 N N . SER A 1 70 ? 7.356 -0.251 -0.849 1.00 91.38 70 SER A N 1
ATOM 519 C CA . SER A 1 70 ? 8.618 -0.465 -0.143 1.00 91.38 70 SER A CA 1
ATOM 520 C C . SER A 1 70 ? 8.450 -1.456 1.018 1.00 91.38 70 SER A C 1
ATOM 522 O O . SER A 1 70 ? 7.365 -1.550 1.598 1.00 91.38 70 SER A O 1
ATOM 524 N N . PRO A 1 71 ? 9.527 -2.143 1.443 1.00 90.12 71 PRO A N 1
ATOM 525 C CA . PRO A 1 71 ? 9.498 -3.041 2.602 1.00 90.12 71 PRO A CA 1
ATOM 526 C C . PRO A 1 71 ? 8.951 -2.409 3.891 1.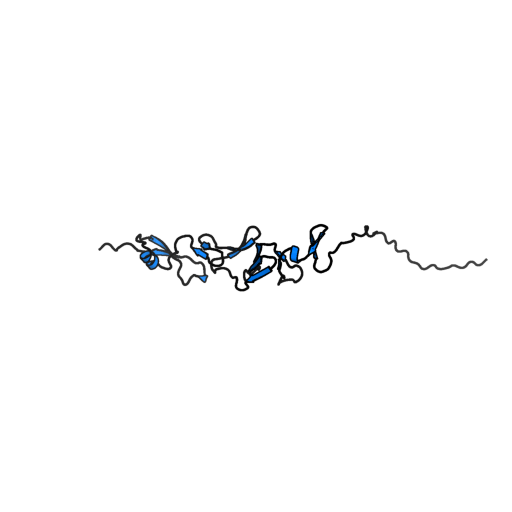00 90.12 71 PRO A C 1
ATOM 528 O O . PRO A 1 71 ? 8.399 -3.111 4.733 1.00 90.12 71 PRO A O 1
ATOM 531 N N . ASN A 1 72 ? 9.093 -1.089 4.041 1.00 91.31 72 ASN A N 1
ATOM 532 C CA . ASN A 1 72 ? 8.631 -0.341 5.210 1.00 91.31 72 ASN A CA 1
ATOM 533 C C . ASN A 1 72 ? 7.217 0.251 5.043 1.00 91.31 72 ASN A C 1
ATOM 535 O O . ASN A 1 72 ? 6.734 0.908 5.962 1.00 91.31 72 ASN A O 1
ATOM 539 N N . CYS A 1 73 ? 6.557 0.047 3.895 1.00 94.12 73 CYS A N 1
ATOM 540 C CA . CYS A 1 73 ? 5.293 0.695 3.530 1.00 94.12 73 CYS A CA 1
ATOM 541 C C . CYS A 1 73 ? 5.305 2.226 3.713 1.00 94.12 73 CYS A C 1
ATOM 543 O O . CYS A 1 73 ? 4.293 2.805 4.100 1.00 94.12 73 CYS A O 1
ATOM 545 N N . ASP A 1 74 ? 6.443 2.863 3.433 1.00 93.56 74 ASP A N 1
ATOM 546 C CA . ASP A 1 74 ? 6.646 4.320 3.429 1.00 93.56 74 ASP A CA 1
ATOM 547 C C . ASP A 1 74 ? 6.693 4.918 2.009 1.00 93.56 74 ASP A C 1
ATOM 549 O O . ASP A 1 74 ? 6.734 6.132 1.832 1.00 93.56 74 ASP A O 1
ATOM 553 N N . LYS A 1 75 ? 6.677 4.062 0.981 1.00 93.12 75 LYS A N 1
ATOM 554 C CA . LYS A 1 75 ? 6.681 4.448 -0.430 1.00 93.12 75 LYS A CA 1
ATOM 555 C C . LYS A 1 75 ? 5.803 3.501 -1.231 1.00 93.12 75 LYS A C 1
ATOM 557 O O . LYS A 1 75 ? 5.904 2.280 -1.093 1.00 93.12 75 LYS A O 1
ATOM 562 N N . ARG A 1 76 ? 4.982 4.057 -2.122 1.00 94.31 76 ARG A N 1
ATOM 563 C CA . ARG A 1 76 ? 4.179 3.288 -3.079 1.00 94.31 76 ARG A CA 1
ATOM 564 C C . ARG A 1 76 ? 4.338 3.842 -4.481 1.00 94.31 76 ARG A C 1
ATOM 566 O O . ARG A 1 76 ? 4.080 5.015 -4.712 1.00 94.31 76 ARG A O 1
ATOM 573 N N . CYS A 1 77 ? 4.700 2.985 -5.424 1.00 93.56 77 CYS A N 1
ATOM 574 C CA . CYS A 1 77 ? 4.855 3.345 -6.822 1.00 93.56 77 CYS A CA 1
ATOM 575 C C . CYS A 1 77 ? 3.867 2.595 -7.713 1.00 93.56 77 CYS A C 1
ATOM 577 O O . CYS A 1 77 ? 3.483 1.460 -7.434 1.00 93.56 77 CYS A O 1
ATOM 579 N N . SER A 1 78 ? 3.480 3.232 -8.811 1.00 94.06 78 SER A N 1
ATOM 580 C CA . SER A 1 78 ? 2.667 2.646 -9.871 1.00 94.06 78 SER A CA 1
ATOM 581 C C . SER A 1 78 ? 3.298 2.922 -11.228 1.00 94.06 78 SER A C 1
ATOM 583 O O . SER A 1 78 ? 3.850 4.002 -11.446 1.00 94.06 78 SER A O 1
ATOM 585 N N . CYS A 1 79 ? 3.234 1.934 -12.116 1.00 93.06 79 CYS A N 1
ATOM 586 C CA . CYS A 1 79 ? 3.681 2.058 -13.497 1.00 93.06 79 CYS A CA 1
ATOM 587 C C . CYS A 1 79 ? 2.470 2.237 -14.413 1.00 93.06 79 CYS A C 1
ATOM 589 O O . CYS A 1 79 ? 1.593 1.371 -14.453 1.00 93.06 79 CYS A O 1
ATOM 591 N N . THR A 1 80 ? 2.392 3.363 -15.118 1.00 92.44 80 THR A N 1
ATOM 592 C CA . THR A 1 80 ? 1.328 3.635 -16.096 1.00 92.44 80 THR A CA 1
ATOM 593 C C . THR A 1 80 ? 1.919 4.342 -17.302 1.00 92.44 80 THR A C 1
ATOM 595 O O . THR A 1 80 ? 2.659 5.304 -17.127 1.00 92.44 80 THR A O 1
ATOM 598 N N . ASP A 1 81 ? 1.612 3.876 -18.510 1.00 89.38 81 ASP A N 1
ATOM 599 C CA . ASP A 1 81 ? 2.188 4.374 -19.766 1.00 89.38 81 ASP A CA 1
ATOM 600 C C . ASP A 1 81 ? 3.731 4.404 -19.735 1.00 89.38 81 ASP A C 1
ATOM 602 O O . ASP A 1 81 ? 4.367 5.368 -20.170 1.00 89.38 81 ASP A O 1
ATOM 606 N N . ASN A 1 82 ? 4.347 3.361 -19.160 1.00 83.81 82 ASN A N 1
ATOM 607 C CA . ASN A 1 82 ? 5.792 3.280 -18.887 1.00 83.81 82 ASN A CA 1
ATOM 608 C C . ASN A 1 82 ? 6.360 4.454 -18.061 1.00 83.81 82 ASN A C 1
ATOM 610 O O . ASN A 1 82 ? 7.572 4.684 -18.033 1.00 83.81 82 ASN A O 1
ATOM 614 N N . HIS A 1 83 ? 5.499 5.203 -17.376 1.00 87.88 83 HIS A N 1
ATOM 615 C CA . HIS A 1 83 ? 5.876 6.262 -16.461 1.00 87.88 83 HIS A CA 1
ATOM 616 C C . HIS A 1 83 ? 5.720 5.782 -15.020 1.00 87.88 83 HIS A C 1
ATOM 618 O O . HIS A 1 83 ? 4.647 5.350 -14.591 1.00 87.88 83 HIS A O 1
ATOM 624 N N . LEU A 1 84 ? 6.818 5.860 -14.267 1.00 89.69 84 LEU A N 1
ATOM 625 C CA . LEU A 1 84 ? 6.827 5.523 -12.854 1.00 89.69 84 LEU A CA 1
ATOM 626 C C . LEU A 1 84 ? 6.365 6.725 -12.029 1.00 89.69 84 LEU A C 1
ATOM 628 O O . LEU A 1 84 ? 7.017 7.767 -12.027 1.00 89.69 84 LEU A O 1
ATOM 632 N N . SER A 1 85 ? 5.277 6.554 -11.285 1.00 93.75 85 SER A N 1
ATOM 633 C CA . SER A 1 85 ? 4.792 7.539 -10.320 1.00 93.75 85 SER A CA 1
ATOM 634 C C . SER A 1 85 ? 4.875 6.963 -8.912 1.00 93.75 85 SER A C 1
ATOM 636 O O . SER A 1 85 ? 4.278 5.919 -8.651 1.00 93.75 85 SER A O 1
ATOM 638 N N . CYS A 1 86 ? 5.618 7.628 -8.025 1.00 93.31 86 CYS A N 1
ATOM 639 C CA . CYS A 1 86 ? 5.819 7.222 -6.635 1.00 93.31 86 CYS A CA 1
ATOM 640 C C . CYS A 1 86 ? 5.248 8.251 -5.657 1.00 93.31 86 CYS A C 1
ATOM 642 O O . CYS A 1 86 ? 5.344 9.457 -5.881 1.00 93.31 86 CYS A O 1
ATOM 644 N N . ASP A 1 87 ? 4.687 7.747 -4.564 1.00 94.62 87 ASP A N 1
ATOM 645 C CA . ASP A 1 87 ? 4.207 8.502 -3.416 1.00 94.62 87 ASP A CA 1
ATOM 646 C C . ASP A 1 87 ? 5.012 8.107 -2.171 1.00 94.62 87 ASP A C 1
ATOM 648 O O . ASP A 1 87 ? 4.829 7.016 -1.626 1.00 94.62 87 ASP A O 1
ATOM 652 N N . ASP A 1 88 ? 5.896 9.006 -1.736 1.00 93.00 88 ASP A N 1
ATOM 653 C CA . ASP A 1 88 ? 6.728 8.876 -0.526 1.00 93.00 88 ASP A CA 1
ATOM 654 C C . ASP A 1 88 ? 5.974 9.242 0.765 1.00 93.00 88 ASP A C 1
ATOM 656 O O . ASP A 1 88 ? 6.533 9.224 1.861 1.00 93.00 88 ASP A O 1
ATOM 660 N N . SER A 1 89 ? 4.708 9.652 0.649 1.00 93.62 89 SER A N 1
ATOM 661 C CA . SER A 1 89 ? 3.825 9.891 1.793 1.00 93.62 89 SER A CA 1
ATOM 662 C C . SER A 1 89 ? 2.940 8.688 2.117 1.00 93.62 89 SER A C 1
ATOM 664 O O . SER A 1 89 ? 2.178 8.735 3.086 1.00 93.62 89 SER A O 1
ATOM 666 N N . TYR A 1 90 ? 3.054 7.607 1.337 1.00 95.19 90 TYR A N 1
ATOM 667 C CA . TYR A 1 90 ? 2.321 6.371 1.567 1.00 95.19 90 TYR A CA 1
ATOM 668 C C . TYR A 1 90 ? 2.639 5.825 2.954 1.00 95.19 90 TYR A C 1
ATOM 670 O O . TYR A 1 90 ? 3.794 5.581 3.268 1.00 95.19 90 TYR A O 1
ATOM 678 N N . GLN A 1 91 ? 1.617 5.635 3.784 1.00 95.25 91 GLN A N 1
ATOM 679 C CA . GLN A 1 91 ? 1.743 5.024 5.103 1.00 95.25 91 GLN A CA 1
ATOM 680 C C . GLN A 1 91 ? 0.482 4.218 5.403 1.00 95.25 91 GLN A C 1
ATOM 682 O O . GLN A 1 91 ? -0.627 4.594 5.010 1.00 95.25 91 GLN A O 1
ATOM 687 N N . CYS A 1 92 ? 0.646 3.110 6.120 1.00 94.62 92 CYS A N 1
ATOM 688 C CA . CYS A 1 92 ? -0.483 2.317 6.588 1.00 94.62 92 CYS A CA 1
ATOM 689 C C . CYS A 1 92 ? -1.299 3.064 7.649 1.00 94.62 92 CYS A C 1
ATOM 691 O O . CYS A 1 92 ? -0.754 3.819 8.458 1.00 94.62 92 CYS A O 1
ATOM 693 N N . ASP A 1 93 ? -2.606 2.791 7.698 1.00 93.31 93 ASP A N 1
ATOM 694 C CA . ASP A 1 93 ? -3.439 3.187 8.835 1.00 93.31 93 ASP A CA 1
ATOM 695 C C . ASP A 1 93 ? -2.834 2.616 10.136 1.00 93.31 93 ASP A C 1
ATOM 697 O O . ASP A 1 93 ? -2.326 1.491 10.129 1.00 93.31 93 ASP A O 1
ATOM 701 N N . PRO A 1 94 ? -2.940 3.298 11.290 1.00 88.06 94 PRO A N 1
ATOM 702 C CA . PRO A 1 94 ? -2.522 2.728 12.578 1.00 88.06 94 PRO A CA 1
ATOM 703 C C . PRO A 1 94 ? -3.178 1.371 12.917 1.00 88.06 94 PRO A C 1
ATOM 705 O O . PRO A 1 94 ? -2.664 0.580 13.717 1.00 88.06 94 PRO A O 1
ATOM 708 N N . ASN A 1 95 ? -4.341 1.091 12.329 1.00 83.06 95 ASN A N 1
ATOM 709 C CA . ASN A 1 95 ? -5.067 -0.169 12.434 1.00 83.06 95 ASN A CA 1
ATOM 710 C C . ASN A 1 95 ? -4.905 -1.045 11.183 1.00 83.06 95 ASN A C 1
ATOM 712 O O . ASN A 1 95 ? -5.755 -1.898 10.971 1.00 83.06 95 ASN A O 1
ATOM 716 N N . ALA A 1 96 ? -3.874 -0.850 10.366 1.00 92.19 96 ALA A N 1
ATOM 717 C CA . ALA A 1 96 ? -3.481 -1.739 9.278 1.00 92.19 96 ALA A CA 1
ATOM 718 C C . ALA A 1 96 ? -2.122 -2.377 9.572 1.00 92.19 96 ALA A C 1
ATOM 720 O O . ALA A 1 96 ? -1.359 -1.890 10.407 1.00 92.19 96 ALA A O 1
ATOM 721 N N . ASP A 1 97 ? -1.830 -3.468 8.873 1.00 92.88 97 ASP A N 1
ATOM 722 C CA . ASP A 1 97 ? -0.552 -4.163 8.961 1.00 92.88 97 ASP A CA 1
ATOM 723 C C . ASP A 1 97 ? 0.116 -4.150 7.568 1.00 92.88 97 ASP A C 1
ATOM 725 O O . ASP A 1 97 ? -0.538 -4.420 6.557 1.00 92.88 97 ASP A O 1
ATOM 729 N N . CYS A 1 98 ? 1.401 -3.779 7.509 1.00 95.38 98 CYS A N 1
ATOM 730 C CA . CYS A 1 98 ? 2.230 -3.843 6.300 1.00 95.38 98 CYS A CA 1
ATOM 731 C C . CYS A 1 98 ? 2.757 -5.271 6.154 1.00 95.38 98 CYS A C 1
ATOM 733 O O . CYS A 1 98 ? 3.633 -5.688 6.911 1.00 95.38 98 CYS A O 1
ATOM 735 N N . GLU A 1 99 ? 2.198 -6.043 5.228 1.00 94.69 99 GLU A N 1
ATOM 736 C CA . GLU A 1 99 ? 2.577 -7.444 5.056 1.00 94.69 99 GLU A CA 1
ATOM 737 C C . GLU A 1 99 ? 2.395 -7.910 3.614 1.00 94.69 99 GLU A C 1
ATOM 739 O O . GLU A 1 99 ? 1.684 -7.294 2.822 1.00 94.69 99 GLU A O 1
ATOM 744 N N . GLU A 1 100 ? 3.055 -9.007 3.256 1.00 93.62 100 GLU A N 1
ATOM 745 C CA . GLU A 1 100 ? 2.910 -9.621 1.942 1.00 93.62 100 GLU A CA 1
ATOM 746 C C . GLU A 1 100 ? 1.793 -10.669 1.973 1.00 93.62 100 GLU A C 1
ATOM 748 O O . GLU A 1 100 ? 1.838 -11.632 2.741 1.00 93.62 100 GLU A O 1
ATOM 753 N N . ARG A 1 101 ? 0.787 -10.512 1.105 1.00 92.75 101 ARG A N 1
ATOM 754 C CA . ARG A 1 101 ? -0.251 -11.528 0.883 1.00 92.75 101 ARG A CA 1
ATOM 755 C C . ARG A 1 101 ? -0.278 -11.907 -0.591 1.00 92.75 101 ARG A C 1
ATOM 757 O O . ARG A 1 101 ? -0.482 -11.052 -1.445 1.00 92.75 101 ARG A O 1
ATOM 764 N N . ASN A 1 102 ? -0.112 -13.197 -0.887 1.00 89.69 102 ASN A N 1
ATOM 765 C CA . ASN A 1 102 ? -0.103 -13.737 -2.255 1.00 89.69 102 ASN A CA 1
ATOM 766 C C . ASN A 1 102 ? 0.913 -13.049 -3.195 1.00 89.69 102 ASN A C 1
ATOM 768 O O . ASN A 1 102 ? 0.595 -12.804 -4.357 1.00 89.69 102 ASN A O 1
ATOM 772 N N . GLY A 1 103 ? 2.113 -12.719 -2.703 1.00 85.62 103 GLY A N 1
ATOM 773 C CA . GLY A 1 103 ? 3.143 -12.046 -3.504 1.00 85.62 103 GLY A CA 1
ATOM 774 C C . GLY A 1 103 ? 2.964 -10.532 -3.645 1.00 85.62 103 GLY A C 1
ATOM 775 O O . GLY A 1 103 ? 3.685 -9.917 -4.423 1.00 85.62 103 GLY A O 1
ATOM 776 N N . LEU A 1 104 ? 1.999 -9.929 -2.939 1.00 88.88 104 LEU A N 1
ATOM 777 C CA . LEU A 1 104 ? 1.752 -8.488 -2.957 1.00 88.88 104 LEU A CA 1
ATOM 778 C C . LEU A 1 104 ? 1.911 -7.893 -1.556 1.00 88.88 104 LEU A C 1
ATOM 780 O O . LEU A 1 104 ? 1.053 -8.090 -0.684 1.00 88.88 104 LEU A O 1
ATOM 784 N N . LEU A 1 105 ? 3.002 -7.151 -1.372 1.00 93.12 105 LEU A N 1
ATOM 785 C CA . LEU A 1 105 ? 3.255 -6.315 -0.203 1.00 93.12 105 LEU A CA 1
ATOM 786 C C . LEU A 1 105 ? 2.412 -5.039 -0.291 1.00 93.12 105 LEU A C 1
ATOM 788 O O . LEU A 1 105 ? 2.490 -4.309 -1.276 1.00 93.12 105 LEU A O 1
ATOM 792 N N . GLN A 1 106 ? 1.584 -4.792 0.719 1.00 95.00 106 GLN A N 1
ATOM 793 C CA . GLN A 1 106 ? 0.839 -3.542 0.901 1.00 95.00 106 GLN A CA 1
ATOM 794 C C . GLN A 1 106 ? 0.262 -3.483 2.320 1.00 95.00 106 GLN A C 1
ATOM 796 O O . GLN A 1 106 ? 0.341 -4.445 3.086 1.00 95.00 106 GLN A O 1
ATOM 801 N N . CYS A 1 107 ? -0.364 -2.361 2.664 1.00 96.19 107 CYS A N 1
ATOM 802 C CA . CYS A 1 107 ? -1.149 -2.250 3.884 1.00 96.19 107 CYS A CA 1
ATOM 803 C C . CYS A 1 107 ? -2.445 -3.063 3.772 1.00 96.19 107 CYS A C 1
ATOM 805 O O . CYS A 1 107 ? -3.223 -2.888 2.833 1.00 96.19 107 CYS A O 1
ATOM 807 N N . TYR A 1 108 ? -2.723 -3.902 4.764 1.00 95.38 108 TYR A N 1
ATOM 808 C CA . TYR A 1 108 ? -3.970 -4.650 4.851 1.00 95.38 108 TYR A CA 1
ATOM 809 C C . TYR A 1 108 ? -4.703 -4.346 6.152 1.00 95.38 108 TYR A C 1
ATOM 811 O O . TYR A 1 108 ? -4.120 -4.369 7.236 1.00 95.38 108 TYR A O 1
ATOM 819 N N . CYS A 1 109 ? -6.017 -4.126 6.060 1.00 89.69 109 CYS A N 1
ATOM 820 C CA . CYS A 1 109 ? -6.846 -4.051 7.256 1.00 89.69 109 CYS A CA 1
ATOM 821 C C . CYS A 1 109 ? -6.957 -5.446 7.913 1.00 89.69 109 CYS A C 1
ATOM 823 O O . CYS A 1 109 ? -7.190 -6.446 7.218 1.00 89.69 109 CYS A O 1
ATOM 825 N N . PRO A 1 110 ? -6.822 -5.537 9.245 1.00 83.94 110 PRO A N 1
ATOM 826 C CA . PRO A 1 110 ? -7.000 -6.764 9.997 1.00 83.94 110 PRO A CA 1
ATOM 827 C C . PRO A 1 110 ? -8.484 -7.129 10.101 1.00 83.94 110 PRO A C 1
ATOM 829 O O . PRO A 1 110 ? -9.384 -6.344 9.795 1.00 83.94 110 PRO A O 1
ATOM 832 N N . SER A 1 111 ? -8.751 -8.342 10.587 1.00 80.06 111 SER A N 1
ATOM 833 C CA . SER A 1 111 ? -10.119 -8.822 10.806 1.00 80.06 111 SER A CA 1
ATOM 834 C C . SER A 1 111 ? -10.917 -7.866 11.699 1.00 80.06 111 SER A C 1
ATOM 836 O O . SER A 1 111 ? -10.453 -7.444 12.758 1.00 80.06 111 SER A O 1
ATOM 838 N N . GLY A 1 112 ? -12.139 -7.540 11.275 1.00 72.81 112 GLY A N 1
ATOM 839 C CA . GLY A 1 112 ? -12.991 -6.562 11.955 1.00 72.81 112 GLY A CA 1
ATOM 840 C C . GLY A 1 112 ? -12.753 -5.109 11.534 1.00 72.81 112 GLY A C 1
ATOM 841 O O . GLY A 1 112 ? -13.447 -4.238 12.051 1.00 72.81 112 GLY A O 1
ATOM 842 N N . TYR A 1 113 ? -11.837 -4.855 10.595 1.00 80.56 113 TYR A N 1
ATOM 843 C CA . TYR A 1 113 ? -11.672 -3.581 9.897 1.00 80.56 113 TYR A CA 1
ATOM 844 C C . TYR A 1 113 ? -11.827 -3.773 8.378 1.00 80.56 113 TYR A C 1
ATOM 846 O O . TYR A 1 113 ? -11.646 -4.867 7.842 1.00 80.56 113 TYR A O 1
ATOM 854 N N . SER A 1 114 ? -12.200 -2.709 7.675 1.00 86.44 114 SER A N 1
ATOM 855 C CA . SER A 1 114 ? -12.414 -2.654 6.233 1.00 86.44 114 SER A CA 1
ATOM 856 C C . SER A 1 114 ? -11.955 -1.305 5.694 1.00 86.44 114 SER A C 1
ATOM 858 O O . SER A 1 114 ? -12.106 -0.276 6.355 1.00 86.44 114 SER A O 1
ATOM 860 N N . GLY A 1 115 ? -11.374 -1.319 4.500 1.00 91.31 115 GLY A N 1
ATOM 861 C CA . GLY A 1 115 ? -10.740 -0.160 3.895 1.00 91.31 115 GLY A CA 1
ATOM 862 C C . GLY A 1 115 ? -9.692 -0.572 2.871 1.00 91.31 115 GLY A C 1
ATOM 863 O O . GLY A 1 115 ? -9.628 -1.739 2.485 1.00 91.31 115 GLY A O 1
ATOM 864 N N . ASP A 1 116 ? -8.869 0.384 2.456 1.00 93.75 116 ASP A N 1
ATOM 865 C CA . ASP A 1 116 ? -7.787 0.194 1.481 1.00 93.75 116 ASP A CA 1
ATOM 866 C C . ASP A 1 116 ? -6.411 -0.054 2.129 1.00 93.75 116 ASP A C 1
ATOM 868 O O . ASP A 1 116 ? -5.397 -0.096 1.439 1.00 93.75 116 ASP A O 1
ATOM 872 N N . GLY A 1 117 ? -6.366 -0.190 3.459 1.00 93.44 117 GLY A N 1
ATOM 873 C CA . GLY A 1 117 ? -5.133 -0.350 4.232 1.00 93.44 117 GLY A CA 1
ATOM 874 C C . GLY A 1 117 ? -4.469 0.968 4.646 1.00 93.44 117 GLY A C 1
ATOM 875 O O . GLY A 1 117 ? -3.801 1.002 5.675 1.00 93.44 117 GLY A O 1
ATOM 876 N N . THR A 1 118 ? -4.692 2.063 3.915 1.00 94.19 118 THR A N 1
ATOM 877 C CA . THR A 1 118 ? -4.276 3.420 4.333 1.00 94.19 118 THR A CA 1
ATOM 878 C C . THR A 1 118 ? -5.327 4.089 5.215 1.00 94.19 118 THR A C 1
ATOM 880 O O . THR A 1 118 ? -5.013 4.957 6.024 1.00 94.19 118 THR A O 1
ATOM 883 N N . GLN A 1 119 ? -6.580 3.646 5.096 1.00 92.00 119 GLN A N 1
ATOM 884 C CA . GLN A 1 119 ? -7.695 4.032 5.951 1.00 92.00 119 GLN A CA 1
ATOM 885 C C . GLN A 1 119 ? -8.494 2.789 6.328 1.00 92.00 119 GLN A C 1
ATOM 887 O O . GLN A 1 119 ? -9.225 2.247 5.500 1.00 92.00 119 GLN A O 1
ATOM 892 N N . CYS A 1 120 ? -8.400 2.343 7.579 1.00 86.06 120 CYS A N 1
ATOM 893 C CA . CYS A 1 120 ? -9.113 1.159 8.060 1.00 86.06 120 CYS A CA 1
ATOM 894 C C . CYS A 1 120 ? -10.235 1.547 9.026 1.00 86.06 120 CYS A C 1
ATOM 896 O O . CYS A 1 120 ? -10.011 2.095 10.104 1.00 86.06 120 CYS A O 1
ATOM 898 N N . ARG A 1 121 ? -11.475 1.209 8.663 1.00 83.88 121 ARG A N 1
ATOM 899 C CA . ARG A 1 121 ? -12.676 1.460 9.469 1.00 83.88 121 ARG A CA 1
ATOM 900 C C . ARG A 1 121 ? -13.231 0.161 10.047 1.00 83.88 121 ARG A C 1
ATOM 902 O O . ARG A 1 121 ? -13.273 -0.827 9.325 1.00 83.88 121 ARG A O 1
ATOM 909 N N . PRO A 1 122 ? -13.697 0.127 11.304 1.00 74.56 122 PRO A N 1
ATOM 910 C CA . PRO A 1 122 ? -14.317 -1.068 11.871 1.00 74.56 122 PRO A CA 1
ATOM 911 C C . PRO A 1 122 ? -15.511 -1.560 11.032 1.00 74.56 122 PRO A C 1
ATOM 913 O O . PRO A 1 122 ? -16.401 -0.777 10.703 1.00 74.56 122 PRO A O 1
ATOM 916 N N . THR A 1 123 ? -15.533 -2.849 10.683 1.00 69.69 123 THR A N 1
ATOM 917 C CA . THR A 1 123 ? -16.585 -3.478 9.853 1.00 69.69 123 THR A CA 1
ATOM 918 C C . THR A 1 123 ? -17.785 -3.941 10.683 1.00 69.69 123 THR A C 1
ATOM 920 O O . THR A 1 123 ? -18.892 -4.061 10.166 1.00 69.69 123 THR A O 1
ATOM 923 N N . GLY A 1 124 ? -17.575 -4.191 11.978 1.00 63.06 124 GLY A N 1
ATOM 924 C CA . GLY A 1 124 ? -18.641 -4.242 12.975 1.00 63.06 124 GLY A CA 1
ATOM 925 C C . GLY A 1 124 ? -18.826 -2.838 13.532 1.00 63.06 124 GLY A C 1
ATOM 926 O O . GLY A 1 124 ? -17.821 -2.192 13.831 1.00 63.06 124 GLY A O 1
ATOM 927 N N . GLY A 1 125 ? -20.077 -2.369 13.606 1.00 58.44 125 GLY A N 1
ATOM 928 C CA . GLY A 1 125 ? -20.436 -1.007 14.011 1.00 58.44 125 GLY A CA 1
ATOM 929 C C . GLY A 1 125 ? -19.552 -0.487 15.140 1.00 58.44 125 GLY A C 1
ATOM 930 O O . GLY A 1 125 ? -19.253 -1.234 16.068 1.00 58.44 125 GLY A O 1
ATOM 931 N N . THR A 1 126 ? -19.092 0.758 14.984 1.00 63.66 126 THR A N 1
ATOM 932 C CA . THR A 1 126 ? -18.230 1.513 15.907 1.00 63.66 126 THR A CA 1
ATOM 933 C C . THR A 1 126 ? -18.222 0.910 17.305 1.00 63.66 126 THR A C 1
ATOM 935 O O . THR A 1 126 ? -19.211 1.041 18.027 1.00 63.66 126 THR A O 1
ATOM 938 N N . VAL A 1 127 ? -17.131 0.219 17.667 1.00 72.12 127 VAL A N 1
ATOM 939 C CA . VAL A 1 127 ? -16.942 -0.212 19.053 1.00 72.12 127 VAL A CA 1
ATOM 940 C C . VAL A 1 127 ? -16.969 1.072 19.881 1.00 72.12 127 VAL A C 1
ATOM 942 O O . VAL A 1 127 ? -16.092 1.915 19.679 1.00 72.12 127 VAL A O 1
ATOM 945 N N . PRO A 1 128 ? -17.979 1.253 20.741 1.00 77.06 128 PRO A N 1
ATOM 946 C CA . PRO A 1 128 ? -18.188 2.501 21.447 1.00 77.06 128 PRO A CA 1
ATOM 947 C C . PRO A 1 128 ? -16.957 2.841 22.279 1.00 77.06 128 PRO A C 1
ATOM 949 O O . PRO A 1 128 ? -16.300 1.961 22.842 1.00 77.06 128 PRO A O 1
ATOM 952 N N . SER A 1 129 ? -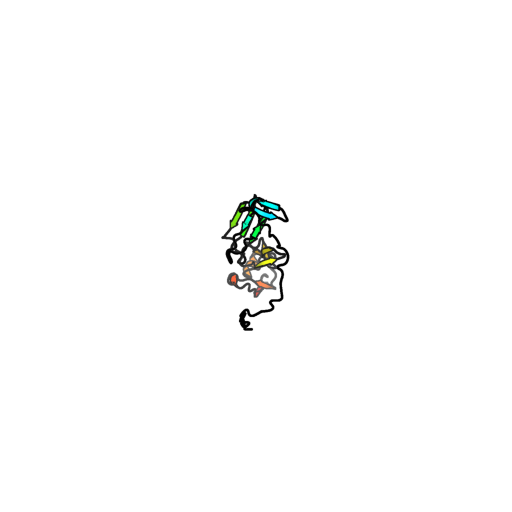16.647 4.124 22.366 1.00 80.31 129 SER A N 1
ATOM 953 C CA . SER A 1 129 ? -15.597 4.646 23.233 1.00 80.31 129 SER A CA 1
ATOM 954 C C . SER A 1 129 ? -16.014 4.680 24.703 1.00 80.31 129 SER A C 1
ATOM 956 O O . SER A 1 129 ? -15.157 4.585 25.585 1.00 80.31 129 SER A O 1
ATOM 958 N N . ASP A 1 130 ? -17.322 4.751 24.965 1.00 84.06 130 ASP A N 1
ATOM 959 C CA . ASP A 1 130 ? -17.936 4.655 26.284 1.00 84.06 130 ASP A CA 1
ATOM 960 C C . ASP A 1 130 ? -19.406 4.170 26.205 1.00 84.06 130 ASP A C 1
ATOM 962 O O . ASP A 1 130 ? -20.005 4.035 25.134 1.00 84.06 130 ASP A O 1
ATOM 966 N N . CYS A 1 131 ? -20.016 3.899 27.365 1.00 87.19 131 CYS A N 1
ATOM 967 C CA . CYS A 1 131 ? -21.427 3.499 27.452 1.00 87.19 131 CYS A CA 1
ATOM 968 C C . CYS A 1 131 ? -22.402 4.603 27.004 1.00 87.19 131 CYS A C 1
ATOM 970 O O . CYS A 1 131 ? -23.573 4.330 26.732 1.00 87.19 131 CYS A O 1
ATOM 972 N N . LYS A 1 132 ? -21.953 5.861 26.959 1.00 87.88 132 LYS A N 1
ATOM 973 C CA . LYS A 1 132 ? -22.776 6.996 26.545 1.00 87.88 132 LYS A CA 1
ATOM 974 C C . LYS A 1 132 ? -22.925 7.021 25.027 1.00 87.88 132 LYS A C 1
ATOM 976 O O . LYS A 1 132 ? -24.005 7.335 24.541 1.00 87.88 132 LYS A O 1
ATOM 981 N N . GLU A 1 133 ? -21.897 6.628 24.289 1.00 83.75 133 GLU A N 1
ATOM 982 C CA . GLU A 1 133 ? -21.953 6.425 22.846 1.00 83.75 133 GLU A CA 1
ATOM 983 C C . GLU A 1 133 ? -22.932 5.302 22.479 1.00 83.75 133 GLU A C 1
ATOM 985 O O . GLU A 1 133 ? -23.765 5.505 21.602 1.00 83.75 133 GLU A O 1
ATOM 990 N N . LEU A 1 134 ? -22.953 4.187 23.224 1.00 82.94 134 LEU A N 1
ATOM 991 C CA . LEU A 1 134 ? -23.994 3.152 23.083 1.00 82.94 134 LEU A CA 1
ATOM 992 C C . LEU A 1 134 ? -25.399 3.736 23.232 1.00 82.94 134 LEU A C 1
ATOM 994 O O . LEU A 1 134 ? -26.249 3.567 22.357 1.00 82.94 134 LEU A O 1
ATOM 998 N N . TYR A 1 135 ? -25.635 4.469 24.321 1.00 83.81 135 TYR A N 1
ATOM 999 C CA . TYR A 1 135 ? -26.928 5.095 24.573 1.00 83.81 135 TYR A CA 1
ATOM 1000 C C . TYR A 1 135 ? -27.317 6.094 23.467 1.00 83.81 135 TYR A C 1
ATOM 1002 O O . TYR A 1 135 ? -28.456 6.084 22.988 1.00 83.81 135 TYR A O 1
ATOM 1010 N N . ASN A 1 136 ? -26.378 6.926 23.010 1.00 83.81 136 ASN A N 1
ATOM 1011 C CA . ASN A 1 136 ? -26.607 7.887 21.928 1.00 83.81 136 ASN A CA 1
ATOM 1012 C C . ASN A 1 136 ? -26.893 7.197 20.585 1.00 83.81 136 ASN A C 1
ATOM 1014 O O . ASN A 1 136 ? -27.724 7.684 19.822 1.00 83.81 136 ASN A O 1
ATOM 1018 N N . ASN A 1 137 ? -26.275 6.041 20.338 1.00 80.62 137 ASN A N 1
ATOM 1019 C CA . ASN A 1 137 ? -26.473 5.221 19.141 1.00 80.62 137 ASN A CA 1
ATOM 1020 C C . ASN A 1 137 ? -27.761 4.379 19.185 1.00 80.62 137 ASN A C 1
ATOM 1022 O O . ASN A 1 137 ? -28.027 3.609 18.265 1.00 80.62 137 ASN A O 1
ATOM 1026 N N . GLY A 1 138 ? -28.581 4.538 20.229 1.00 80.62 138 GLY A N 1
ATOM 1027 C CA . GLY A 1 138 ? -29.883 3.882 20.343 1.00 80.62 138 GLY A CA 1
ATOM 1028 C C . GL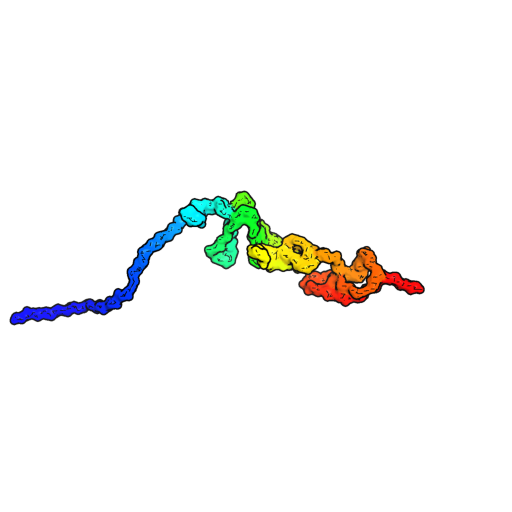Y A 1 138 ? -29.880 2.572 21.130 1.00 80.62 138 GLY A C 1
ATOM 1029 O O . GLY A 1 138 ? -30.923 1.931 21.206 1.00 80.62 138 GLY A O 1
ATOM 1030 N N . GLU A 1 139 ? -28.769 2.193 21.767 1.00 85.75 139 GLU A N 1
ATOM 1031 C CA . GLU A 1 139 ? -28.721 1.005 22.623 1.00 85.75 139 GLU A CA 1
ATOM 1032 C C . GLU A 1 139 ? -29.497 1.238 23.928 1.00 85.75 139 GLU A C 1
ATOM 1034 O O . GLU A 1 139 ? -29.308 2.250 24.612 1.00 85.75 139 GLU A O 1
ATOM 1039 N N . ARG A 1 140 ? -30.396 0.315 24.273 1.00 87.62 140 ARG A N 1
ATOM 1040 C CA . ARG A 1 140 ? -31.279 0.393 25.457 1.00 87.62 140 ARG A CA 1
ATOM 1041 C C . ARG A 1 140 ? -31.232 -0.864 26.315 1.00 87.62 140 ARG A C 1
ATOM 1043 O O . ARG A 1 140 ? -31.898 -0.931 27.348 1.00 87.62 140 ARG A O 1
ATOM 1050 N N . THR A 1 141 ? -30.468 -1.869 25.898 1.00 87.00 141 THR A N 1
ATOM 1051 C CA . THR A 1 141 ? -30.293 -3.091 26.670 1.00 87.00 141 THR A CA 1
ATOM 1052 C C . THR A 1 141 ? -29.109 -2.949 27.621 1.00 87.00 141 THR A C 1
ATOM 1054 O O . THR A 1 141 ? -27.973 -2.698 27.223 1.00 87.00 141 THR A O 1
ATOM 1057 N N . SER A 1 142 ? -29.359 -3.095 28.921 1.00 90.50 142 SER A N 1
ATOM 1058 C CA . SER A 1 142 ? -28.275 -3.180 29.899 1.00 90.50 142 SER A CA 1
ATOM 1059 C C . SER A 1 142 ? -27.529 -4.502 29.717 1.00 90.50 142 SER A C 1
ATOM 1061 O O . SER A 1 142 ? -28.154 -5.557 29.625 1.00 90.50 142 SER A O 1
ATOM 1063 N N . GLY A 1 143 ? -26.200 -4.466 29.686 1.00 88.56 143 GLY A N 1
ATOM 1064 C CA . GLY A 1 143 ? -25.395 -5.640 29.360 1.00 88.56 143 GLY A CA 1
ATOM 1065 C C . GLY A 1 143 ? -23.897 -5.398 29.484 1.00 88.56 143 GLY A C 1
ATOM 1066 O O . GLY A 1 143 ? -23.458 -4.306 29.843 1.00 88.56 143 GLY A O 1
ATOM 1067 N N . VAL A 1 144 ? -23.114 -6.439 29.207 1.00 89.25 144 VAL A N 1
ATOM 1068 C CA . VAL A 1 144 ? -21.654 -6.341 29.105 1.00 89.25 144 VAL A CA 1
ATOM 1069 C C . VAL A 1 144 ? -21.296 -6.025 27.657 1.00 89.25 144 VAL A C 1
ATOM 1071 O O . VAL A 1 144 ? -21.646 -6.787 26.760 1.00 89.25 144 VAL A O 1
ATOM 1074 N N . TYR A 1 145 ? -20.595 -4.915 27.445 1.00 83.56 145 TYR A N 1
ATOM 1075 C CA . TYR A 1 145 ? -20.204 -4.409 26.133 1.00 83.56 145 TYR A CA 1
ATOM 1076 C C . TYR A 1 145 ? -18.690 -4.305 26.011 1.00 83.56 145 TYR A C 1
ATOM 1078 O O . TYR A 1 145 ? -18.001 -3.959 26.973 1.00 83.56 145 TYR A O 1
ATOM 1086 N N . GLU A 1 146 ? -18.181 -4.564 24.808 1.00 82.94 146 GLU A N 1
ATOM 1087 C CA . GLU A 1 146 ? -16.813 -4.201 24.449 1.00 82.94 146 GLU A CA 1
ATOM 1088 C C . GLU A 1 146 ? -16.731 -2.699 24.183 1.00 82.94 146 GLU A C 1
ATOM 1090 O O . GLU A 1 146 ? -17.495 -2.154 23.388 1.00 82.94 146 GLU A O 1
ATOM 1095 N N . ILE A 1 147 ? -15.779 -2.044 24.839 1.00 82.56 147 ILE A N 1
ATOM 1096 C CA . ILE A 1 147 ? -15.501 -0.619 24.712 1.00 82.56 147 ILE A CA 1
ATOM 1097 C C . ILE A 1 147 ? -14.031 -0.428 24.343 1.00 82.56 147 ILE A C 1
ATOM 1099 O O . ILE A 1 147 ? -13.143 -1.091 24.893 1.00 82.56 147 ILE A O 1
ATOM 1103 N N . LYS A 1 148 ? -13.770 0.499 23.414 1.00 78.88 148 LYS A N 1
ATOM 1104 C CA . LYS A 1 148 ? -12.420 0.915 23.009 1.00 78.88 148 LYS A CA 1
ATOM 1105 C C . LYS A 1 148 ? -12.212 2.385 23.392 1.00 78.88 148 LYS A C 1
ATOM 1107 O O . LYS A 1 148 ? -12.537 3.269 22.601 1.00 78.88 148 LYS A O 1
ATOM 1112 N N . PRO A 1 149 ? -11.664 2.673 24.588 1.00 69.62 149 PRO A N 1
ATOM 1113 C CA . PRO A 1 149 ? -11.397 4.040 25.010 1.00 69.62 149 PRO A CA 1
ATOM 1114 C C . PRO A 1 149 ? -10.495 4.758 24.004 1.00 69.62 149 PRO A C 1
ATOM 1116 O O . PRO A 1 149 ? -9.516 4.182 23.527 1.00 69.62 149 PRO A O 1
ATOM 1119 N N . ILE A 1 150 ? -10.768 6.039 23.749 1.00 65.00 150 ILE A N 1
ATOM 1120 C CA . ILE A 1 150 ? -9.981 6.885 22.828 1.00 65.00 150 ILE A CA 1
ATOM 1121 C C . ILE A 1 150 ? -8.495 6.908 23.239 1.00 65.00 150 ILE A C 1
ATOM 1123 O O . ILE A 1 150 ? -7.603 6.925 22.396 1.00 65.00 150 ILE A O 1
ATOM 1127 N N . ILE A 1 151 ? -8.213 6.796 24.541 1.00 63.50 151 ILE A N 1
ATOM 1128 C CA . ILE A 1 151 ? -6.852 6.724 25.096 1.00 63.50 151 ILE A CA 1
ATOM 1129 C C . ILE A 1 151 ? -6.076 5.445 24.724 1.00 63.50 151 ILE A C 1
ATOM 1131 O O . ILE A 1 151 ? -4.864 5.404 24.898 1.00 63.50 151 ILE A O 1
ATOM 1135 N N . CYS A 1 152 ? -6.746 4.399 24.226 1.00 62.03 152 CYS A N 1
ATOM 1136 C CA . CYS A 1 152 ? -6.149 3.112 23.845 1.00 62.03 152 CYS A CA 1
ATOM 1137 C C . CYS A 1 152 ? -6.008 2.928 22.326 1.00 62.03 152 CYS A C 1
ATOM 1139 O O . CYS A 1 152 ? -5.717 1.819 21.871 1.00 62.03 152 CYS A O 1
ATOM 1141 N N . LEU A 1 153 ? -6.172 3.999 21.535 1.00 55.41 153 LEU A N 1
ATOM 1142 C CA . LEU A 1 153 ? -5.979 3.972 20.078 1.00 55.41 153 LEU A CA 1
ATOM 1143 C C . LEU A 1 153 ? -4.605 3.415 19.666 1.00 55.41 153 LEU A C 1
ATOM 1145 O O . LEU A 1 153 ? -4.501 2.802 18.610 1.00 55.41 153 LEU A O 1
ATOM 1149 N N . THR A 1 154 ? -3.589 3.544 20.521 1.00 55.44 154 THR A N 1
ATOM 1150 C CA . THR A 1 154 ? -2.217 3.076 20.273 1.00 55.44 154 THR A CA 1
ATOM 1151 C C . THR A 1 154 ? -1.924 1.653 20.756 1.00 55.44 154 THR A C 1
ATOM 1153 O O . THR A 1 154 ? -0.957 1.058 20.297 1.00 55.44 154 THR A O 1
ATOM 1156 N N . LEU A 1 155 ? -2.732 1.081 21.658 1.00 57.19 155 LEU A N 1
ATOM 1157 C CA . LEU A 1 155 ? -2.447 -0.225 22.276 1.00 57.19 155 LEU A CA 1
ATOM 1158 C C . LEU A 1 155 ? -3.350 -1.370 21.788 1.00 57.19 155 LEU A C 1
ATOM 1160 O O . LEU A 1 155 ? -3.199 -2.496 22.255 1.00 57.19 155 LEU A O 1
ATOM 1164 N N . ARG A 1 156 ? -4.304 -1.107 20.879 1.00 60.72 156 ARG A N 1
ATOM 1165 C CA . ARG A 1 156 ? -5.318 -2.085 20.410 1.00 60.72 156 ARG A CA 1
ATOM 1166 C C . ARG A 1 156 ? -6.042 -2.823 21.568 1.00 60.72 156 ARG A C 1
ATOM 1168 O O . ARG A 1 156 ? -6.623 -3.884 21.353 1.00 60.72 156 ARG A O 1
ATOM 1175 N N . LEU A 1 157 ? -6.052 -2.258 22.782 1.00 61.03 157 LEU A N 1
ATOM 1176 C CA . LEU A 1 157 ? -6.697 -2.848 23.958 1.00 61.03 157 LEU A CA 1
ATOM 1177 C C . LEU A 1 157 ? -8.207 -2.597 23.923 1.00 61.03 157 LEU A C 1
ATOM 1179 O O . LEU A 1 157 ? -8.662 -1.478 23.670 1.00 61.03 157 LEU A O 1
ATOM 1183 N N . LYS A 1 158 ? -8.972 -3.652 24.203 1.00 68.88 158 LYS A N 1
ATOM 1184 C CA . LYS A 1 158 ? -10.426 -3.616 24.374 1.00 68.88 158 LYS A CA 1
ATOM 1185 C C . LYS A 1 158 ? -10.764 -3.973 25.813 1.00 68.88 158 LYS A C 1
ATOM 1187 O O . LYS A 1 158 ? -10.120 -4.844 26.396 1.00 68.88 158 LYS A O 1
ATOM 1192 N N . PHE A 1 159 ? -11.790 -3.335 26.359 1.00 78.56 159 PHE A N 1
ATOM 1193 C CA . PHE A 1 159 ? -12.278 -3.622 27.702 1.00 78.56 159 PHE A CA 1
ATOM 1194 C C . PHE A 1 159 ? -13.732 -4.055 27.633 1.00 78.56 159 PHE A C 1
ATOM 1196 O O . PHE A 1 159 ? -14.526 -3.457 26.915 1.00 78.56 159 PHE A O 1
ATOM 1203 N N . THR A 1 160 ? -14.090 -5.071 28.405 1.00 84.00 160 THR A N 1
ATOM 1204 C CA . THR A 1 160 ? -15.489 -5.426 28.638 1.00 84.00 160 THR A CA 1
ATOM 1205 C C . THR A 1 160 ? -15.982 -4.685 29.867 1.00 84.00 160 THR A C 1
ATOM 1207 O O . THR A 1 160 ? -15.428 -4.865 30.954 1.00 84.00 160 THR A O 1
ATOM 1210 N N . VAL A 1 161 ? -17.021 -3.870 29.719 1.00 87.50 161 VAL A N 1
ATOM 1211 C CA . VAL A 1 161 ? -17.649 -3.165 30.841 1.00 87.50 161 VAL A CA 1
ATOM 1212 C C . VAL A 1 161 ? -19.150 -3.402 30.851 1.00 87.50 161 VAL A C 1
ATOM 1214 O O . VAL A 1 161 ? -19.759 -3.647 29.814 1.00 87.50 161 VAL A O 1
ATOM 1217 N N . THR A 1 162 ? -19.763 -3.304 32.025 1.00 91.06 162 THR A N 1
ATOM 1218 C CA . THR A 1 162 ? -21.220 -3.362 32.149 1.00 91.06 162 THR A CA 1
ATOM 1219 C C . THR A 1 162 ? -21.806 -1.973 31.921 1.00 91.06 162 THR A C 1
ATOM 1221 O O . THR A 1 162 ? -21.574 -1.069 32.723 1.00 91.06 162 THR A O 1
ATOM 1224 N N . CYS A 1 163 ? -22.588 -1.806 30.855 1.00 89.56 163 CYS A N 1
ATOM 1225 C CA . CYS A 1 163 ? -23.356 -0.592 30.600 1.00 89.56 163 CYS A CA 1
ATOM 1226 C C . CYS A 1 163 ? -24.807 -0.796 31.030 1.00 89.56 163 CYS A C 1
ATOM 1228 O O . CYS A 1 163 ? -25.446 -1.780 30.658 1.00 89.56 163 CYS A O 1
ATOM 1230 N N . LEU A 1 164 ? -25.336 0.156 31.794 1.00 89.19 164 LEU A N 1
ATOM 1231 C CA . LEU A 1 164 ? -26.742 0.206 32.175 1.00 89.19 164 LEU A CA 1
ATOM 1232 C C . LEU A 1 164 ? -27.429 1.249 31.286 1.00 89.19 164 LEU A C 1
ATOM 1234 O O . LEU A 1 164 ? -27.260 2.444 31.508 1.00 89.19 164 LEU A O 1
ATOM 1238 N N . THR A 1 165 ? -28.139 0.805 30.248 1.00 77.88 165 THR A N 1
ATOM 1239 C CA . THR A 1 165 ? -28.820 1.686 29.274 1.00 77.88 165 THR A CA 1
ATOM 1240 C C . THR A 1 165 ? -30.350 1.577 29.332 1.00 77.88 165 THR A C 1
ATOM 1242 O O . THR A 1 165 ? -31.042 2.276 28.591 1.00 77.88 165 THR A O 1
ATOM 1245 N N . GLY A 1 166 ? -30.883 0.749 30.239 1.00 73.06 166 GLY A N 1
ATOM 1246 C CA . GLY A 1 166 ? -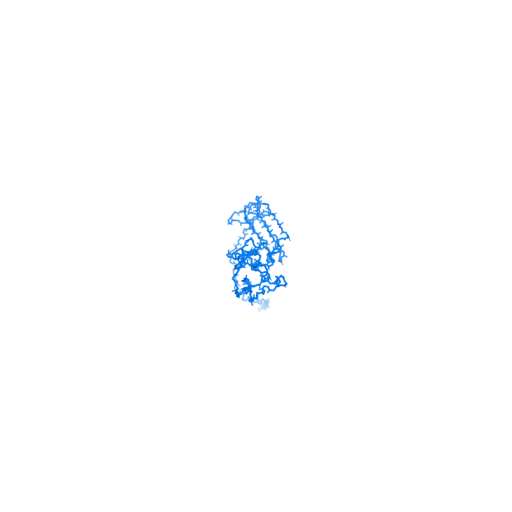32.312 0.685 30.553 1.00 73.06 166 GLY A CA 1
ATOM 1247 C C . GLY A 1 166 ? -32.778 1.847 31.436 1.00 73.06 166 GLY A C 1
ATOM 1248 O O . GLY A 1 166 ? -32.049 2.291 32.326 1.00 73.06 166 GLY A O 1
ATOM 1249 N N . GLU A 1 167 ? -34.007 2.322 31.211 1.00 64.38 167 GLU A N 1
ATOM 1250 C CA . GLU A 1 167 ? -34.669 3.264 32.116 1.00 64.38 167 GLU A CA 1
ATOM 1251 C C . GLU A 1 167 ? -34.723 2.652 33.520 1.00 64.38 167 GLU A C 1
ATOM 1253 O O . GLU A 1 167 ? -35.245 1.552 33.713 1.00 64.38 167 GLU A O 1
ATOM 1258 N N . ALA A 1 168 ? -34.161 3.354 34.505 1.00 59.78 168 ALA A N 1
ATOM 1259 C CA . ALA A 1 168 ? -34.367 3.013 35.901 1.00 59.78 168 ALA A CA 1
ATOM 1260 C C . ALA A 1 168 ? -35.874 3.102 36.174 1.00 59.78 168 ALA A C 1
ATOM 1262 O O . ALA A 1 168 ? -36.439 4.197 36.222 1.00 59.78 168 ALA A O 1
ATOM 1263 N N . GLY A 1 169 ? -36.518 1.938 36.281 1.00 55.69 169 GLY A N 1
ATOM 1264 C CA . GLY A 1 169 ? -37.899 1.817 36.725 1.00 55.69 169 GLY A CA 1
ATOM 1265 C C . GLY A 1 169 ? -38.076 2.606 38.018 1.00 55.69 169 GLY A C 1
ATOM 1266 O O . GLY A 1 169 ? -37.323 2.419 38.973 1.00 55.69 169 GLY A O 1
ATOM 1267 N N . ARG A 1 170 ? -39.015 3.544 37.955 1.00 43.50 170 ARG A N 1
ATOM 1268 C CA . ARG A 1 170 ? -39.376 4.516 38.984 1.00 43.50 170 ARG A CA 1
ATOM 1269 C C . ARG A 1 170 ? -39.939 3.861 40.240 1.00 43.50 170 ARG A C 1
ATOM 1271 O O . ARG A 1 170 ? -40.644 2.838 40.093 1.00 43.50 170 ARG A O 1
#

Organism: Stichopus japonicus (NCBI:txid307972)